Protein AF-A0A813GIP3-F1 (afdb_monomer_lite)

Radius of gyration: 17.57 Å; chains: 1; bounding box: 38×38×51 Å

pLDDT: mean 91.17, std 9.74, range [56.0, 98.56]

Structure (mmCIF, N/CA/C/O backbone):
data_AF-A0A813GIP3-F1
#
_entry.id   AF-A0A813GIP3-F1
#
loop_
_atom_site.group_PDB
_atom_site.id
_atom_site.type_symbol
_atom_site.label_atom_id
_atom_site.label_alt_id
_atom_site.label_comp_id
_atom_site.label_asym_id
_atom_site.label_entity_id
_atom_site.label_seq_id
_atom_site.pdbx_PDB_ins_code
_atom_site.Cartn_x
_atom_site.Cartn_y
_atom_site.Cartn_z
_atom_site.occupancy
_atom_site.B_iso_or_equiv
_atom_site.auth_seq_id
_atom_site.auth_comp_id
_atom_site.auth_asym_id
_atom_site.auth_atom_id
_atom_site.pdbx_PDB_model_num
ATOM 1 N N . ALA A 1 1 ? -2.649 -25.209 -0.083 1.00 63.06 1 ALA A N 1
ATOM 2 C CA . ALA A 1 1 ? -1.867 -24.371 0.854 1.00 63.06 1 ALA A CA 1
ATOM 3 C C . ALA A 1 1 ? -2.206 -22.877 0.726 1.00 63.06 1 ALA A C 1
ATOM 5 O O . ALA A 1 1 ? -2.609 -22.302 1.727 1.00 63.06 1 ALA A O 1
ATOM 6 N N . GLY A 1 2 ? -2.174 -22.270 -0.474 1.00 66.69 2 GLY A N 1
ATOM 7 C CA . GLY A 1 2 ? -2.378 -20.816 -0.664 1.00 66.69 2 GLY A CA 1
ATOM 8 C C . GLY A 1 2 ? -3.716 -20.226 -0.183 1.00 66.69 2 GLY A C 1
ATOM 9 O O . GLY A 1 2 ? -3.722 -19.203 0.495 1.00 66.69 2 GLY A O 1
ATOM 10 N N . ASN A 1 3 ? -4.848 -20.895 -0.433 1.00 81.56 3 ASN A N 1
ATOM 11 C CA . ASN A 1 3 ? -6.162 -20.379 -0.007 1.00 81.56 3 ASN A CA 1
ATOM 12 C C . ASN A 1 3 ? -6.322 -20.339 1.522 1.00 81.56 3 ASN A C 1
ATOM 14 O O . ASN A 1 3 ? -7.006 -19.467 2.048 1.00 81.56 3 ASN A O 1
ATOM 18 N N . ARG A 1 4 ? -5.657 -21.250 2.248 1.00 89.38 4 ARG A N 1
ATOM 19 C CA . ARG A 1 4 ? -5.690 -21.265 3.718 1.00 89.38 4 ARG A CA 1
ATOM 20 C C . ARG A 1 4 ? -4.926 -20.077 4.297 1.00 89.38 4 ARG A C 1
ATOM 22 O O . ARG A 1 4 ? -5.459 -19.403 5.173 1.00 89.38 4 ARG A O 1
ATOM 29 N N . THR A 1 5 ? -3.740 -19.780 3.765 1.00 92.88 5 THR A N 1
ATOM 30 C CA . THR A 1 5 ? -2.948 -18.607 4.166 1.00 92.88 5 THR A CA 1
ATOM 31 C C . THR A 1 5 ? -3.697 -17.307 3.884 1.00 92.88 5 THR A C 1
ATOM 33 O O . THR A 1 5 ? -3.769 -16.449 4.755 1.00 92.88 5 THR A O 1
ATOM 36 N N . ALA A 1 6 ? -4.327 -17.188 2.711 1.00 93.06 6 ALA A N 1
ATOM 37 C CA . ALA A 1 6 ? -5.139 -16.025 2.355 1.00 93.06 6 ALA A CA 1
ATOM 38 C C . ALA A 1 6 ? -6.321 -15.820 3.325 1.00 93.06 6 ALA A C 1
ATOM 40 O O . ALA A 1 6 ? -6.534 -14.714 3.821 1.00 93.06 6 ALA A O 1
ATOM 41 N N . CYS A 1 7 ? -7.062 -16.887 3.651 1.00 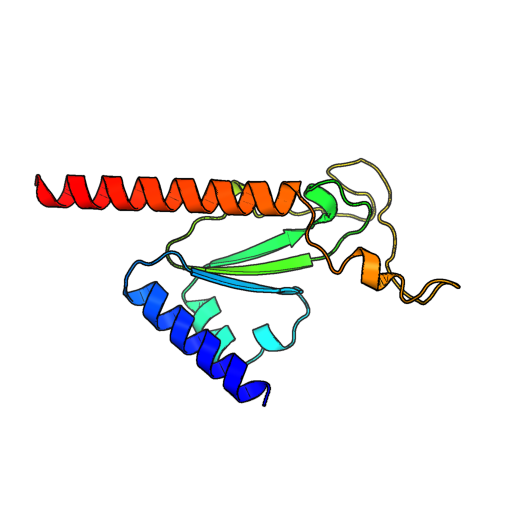94.81 7 CYS A N 1
ATOM 42 C CA . CYS A 1 7 ? -8.155 -16.820 4.624 1.00 94.81 7 CYS A CA 1
ATOM 43 C C . CYS A 1 7 ? -7.666 -16.461 6.032 1.00 94.81 7 CYS A C 1
ATOM 45 O O . CYS A 1 7 ? -8.310 -15.674 6.722 1.00 94.81 7 CYS A O 1
ATOM 47 N N . TRP A 1 8 ? -6.537 -17.026 6.466 1.00 96.56 8 TRP A N 1
ATOM 48 C CA . TRP A 1 8 ? -5.943 -16.689 7.756 1.00 96.56 8 TRP A CA 1
ATOM 49 C C . TRP A 1 8 ? -5.519 -15.218 7.808 1.00 96.56 8 TRP A C 1
ATOM 51 O O . TRP A 1 8 ? -5.894 -14.523 8.747 1.00 96.56 8 TRP A O 1
ATOM 61 N N . ALA A 1 9 ? -4.836 -14.720 6.773 1.00 97.44 9 ALA A N 1
ATOM 62 C CA . ALA A 1 9 ? -4.392 -13.330 6.692 1.00 97.44 9 ALA A CA 1
ATOM 63 C C . ALA A 1 9 ? -5.573 -12.351 6.760 1.00 97.44 9 ALA A C 1
ATOM 65 O O . ALA A 1 9 ? -5.523 -11.374 7.502 1.00 97.44 9 ALA A O 1
ATOM 66 N N . ALA A 1 10 ? -6.675 -12.651 6.066 1.00 97.94 10 ALA A N 1
ATOM 67 C CA . ALA A 1 10 ? -7.885 -11.839 6.139 1.00 97.94 10 ALA A CA 1
ATOM 68 C C . ALA A 1 10 ? -8.523 -11.841 7.543 1.00 97.94 10 ALA A C 1
ATOM 70 O O . ALA A 1 10 ? -8.983 -10.803 8.019 1.00 97.94 10 ALA A O 1
ATOM 71 N N . ARG A 1 11 ? -8.531 -12.991 8.233 1.00 98.00 11 ARG A N 1
ATOM 72 C CA . ARG A 1 11 ? -9.029 -13.094 9.617 1.00 98.00 11 ARG A CA 1
ATOM 73 C C . ARG A 1 11 ? -8.138 -12.341 10.601 1.00 98.00 11 ARG A C 1
ATOM 75 O O . ARG A 1 11 ? -8.663 -11.648 11.465 1.00 98.00 11 ARG A O 1
ATOM 82 N N . PHE A 1 12 ? -6.820 -12.463 10.458 1.00 98.38 12 PHE A N 1
ATOM 83 C CA . PHE A 1 12 ? -5.849 -11.730 11.266 1.00 98.38 12 PHE A CA 1
ATOM 84 C C . PHE A 1 12 ? -6.023 -10.220 11.086 1.00 98.38 12 PHE A C 1
ATOM 86 O O . PHE A 1 12 ? -6.177 -9.499 12.068 1.00 98.38 12 PHE A O 1
ATOM 93 N N . PHE A 1 13 ? -6.106 -9.761 9.834 1.00 98.56 13 PHE A N 1
ATOM 94 C CA . PHE A 1 13 ? -6.371 -8.365 9.504 1.00 98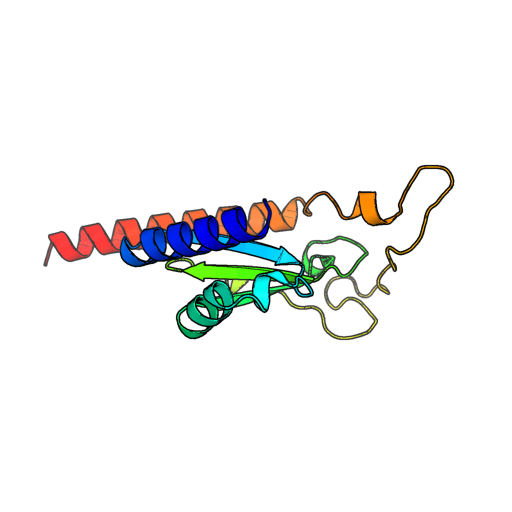.56 13 PHE A CA 1
ATOM 95 C C . PHE A 1 13 ? -7.664 -7.864 10.160 1.00 98.56 13 PHE A C 1
ATOM 97 O O . PHE A 1 13 ? -7.650 -6.836 10.828 1.00 98.56 13 PHE A O 1
ATOM 104 N N . ALA A 1 14 ? -8.771 -8.604 10.035 1.00 98.50 14 ALA A N 1
ATOM 105 C CA . ALA A 1 14 ? -10.048 -8.216 10.637 1.00 98.50 14 ALA A CA 1
ATOM 106 C C . ALA A 1 14 ? -9.980 -8.124 12.173 1.00 98.50 14 ALA A C 1
ATOM 108 O O . ALA A 1 14 ? -10.578 -7.227 12.765 1.00 98.50 14 ALA A O 1
ATOM 109 N N . ALA A 1 15 ? -9.256 -9.043 12.820 1.00 98.50 15 ALA A N 1
ATOM 110 C CA . ALA A 1 15 ? -9.073 -9.031 14.267 1.00 98.50 15 ALA A CA 1
ATOM 111 C C . ALA A 1 15 ? -8.246 -7.817 14.719 1.00 98.50 15 ALA A C 1
ATOM 113 O O . ALA A 1 15 ? -8.668 -7.099 15.623 1.00 98.50 15 ALA A O 1
ATOM 114 N N . ALA A 1 16 ? -7.118 -7.548 14.055 1.00 98.31 16 ALA A N 1
ATOM 115 C CA . ALA A 1 16 ? -6.287 -6.376 14.324 1.00 98.31 16 ALA A CA 1
ATOM 116 C C . ALA A 1 16 ? -7.062 -5.068 14.095 1.00 98.31 16 ALA A C 1
ATOM 118 O O . ALA A 1 16 ? -7.071 -4.195 14.963 1.00 98.31 16 ALA A O 1
ATOM 119 N N . ALA A 1 17 ? -7.808 -4.984 12.988 1.00 98.12 17 ALA A N 1
ATOM 120 C CA . ALA A 1 17 ? -8.665 -3.848 12.675 1.00 98.12 17 ALA A CA 1
ATOM 121 C C . ALA A 1 17 ? -9.685 -3.574 13.794 1.00 98.12 17 ALA A C 1
ATOM 123 O O . ALA A 1 17 ? -9.814 -2.437 14.244 1.00 98.12 17 ALA A O 1
ATOM 124 N N . LYS A 1 18 ? -10.362 -4.619 14.295 1.00 97.75 18 LYS A N 1
ATOM 125 C CA . LYS A 1 18 ? -11.336 -4.512 15.396 1.00 97.75 18 LYS A CA 1
ATOM 126 C C . LYS A 1 18 ? -10.703 -4.046 16.712 1.00 97.75 18 LYS A C 1
ATOM 128 O O . LYS A 1 18 ? -11.366 -3.377 17.495 1.00 97.75 18 LYS A O 1
ATOM 133 N N . LEU A 1 19 ? -9.446 -4.403 16.962 1.00 96.31 19 LEU A N 1
ATOM 134 C CA . LEU A 1 19 ? -8.705 -4.022 18.169 1.00 96.31 19 LEU A CA 1
ATOM 135 C C . LEU A 1 19 ? -8.086 -2.615 18.087 1.00 96.31 19 LEU A C 1
ATOM 137 O O . LEU A 1 19 ? -7.359 -2.217 18.997 1.00 96.31 19 LEU A O 1
ATOM 141 N N . GLY A 1 20 ? -8.341 -1.868 17.008 1.00 95.50 20 GLY A N 1
ATOM 142 C CA . GLY A 1 20 ? -7.734 -0.554 16.802 1.00 95.50 20 GLY A CA 1
ATOM 143 C C . GLY A 1 20 ? -6.229 -0.626 16.532 1.00 95.50 20 GLY A C 1
ATOM 144 O O . GLY A 1 20 ? -5.537 0.358 16.747 1.00 95.50 20 GLY A O 1
ATOM 145 N N . VAL A 1 21 ? -5.704 -1.789 16.124 1.00 96.44 21 VAL A N 1
ATOM 146 C CA . VAL A 1 21 ? -4.278 -1.973 15.823 1.00 96.44 21 VAL A CA 1
ATOM 147 C C . VAL A 1 21 ? -4.027 -1.591 14.359 1.00 96.44 21 VAL A C 1
ATOM 149 O O . VAL A 1 21 ? -4.761 -2.088 13.493 1.00 96.44 21 VAL A O 1
ATOM 152 N N . PRO A 1 22 ? -3.015 -0.751 14.058 1.00 97.56 22 PRO A N 1
ATOM 153 C CA . PRO A 1 22 ? -2.567 -0.494 12.693 1.00 97.56 22 PRO A CA 1
ATOM 154 C C . PRO A 1 22 ? -2.178 -1.799 11.999 1.00 97.56 22 PRO A C 1
ATOM 156 O O . PRO A 1 22 ? -1.340 -2.556 12.492 1.00 97.56 22 PRO A O 1
ATOM 159 N N . VAL A 1 23 ? -2.788 -2.091 10.852 1.00 98.00 23 VAL A N 1
ATOM 160 C CA . VAL A 1 23 ? -2.523 -3.332 10.113 1.00 98.00 23 VAL A CA 1
ATOM 161 C C . VAL A 1 23 ? -2.576 -3.101 8.610 1.00 98.00 23 VAL A C 1
ATOM 163 O O . VAL A 1 23 ? -3.364 -2.293 8.119 1.00 98.00 23 VAL A O 1
ATOM 166 N N . CYS A 1 24 ? -1.737 -3.834 7.875 1.00 97.94 24 CYS A N 1
ATOM 167 C CA . CYS A 1 24 ? -1.635 -3.764 6.423 1.00 97.94 24 CYS A CA 1
ATOM 168 C C . CYS A 1 24 ? -1.539 -5.168 5.803 1.00 97.94 24 CYS A C 1
ATOM 170 O O . CYS A 1 24 ? -0.838 -6.034 6.328 1.00 97.94 24 CYS A O 1
ATOM 172 N N . ILE A 1 25 ? -2.214 -5.382 4.670 1.00 97.81 25 ILE A N 1
ATOM 173 C CA . ILE A 1 25 ? -1.899 -6.464 3.728 1.00 97.81 25 ILE A CA 1
ATOM 174 C C . ILE A 1 25 ? -1.316 -5.844 2.461 1.00 97.81 25 ILE A C 1
ATOM 176 O O . ILE A 1 25 ? -1.971 -5.029 1.811 1.00 97.81 25 ILE A O 1
ATOM 180 N N . GLU A 1 26 ? -0.117 -6.284 2.086 1.00 95.94 26 GLU A N 1
ATOM 181 C CA . GLU A 1 26 ? 0.566 -5.898 0.851 1.00 95.94 26 GLU A CA 1
ATOM 182 C C . GLU A 1 26 ? 0.494 -7.026 -0.185 1.00 95.94 26 GLU A C 1
ATOM 184 O O . GLU A 1 26 ? 0.569 -8.211 0.150 1.00 95.94 26 GLU A O 1
ATOM 189 N N . ASN A 1 27 ? 0.298 -6.654 -1.450 1.00 95.50 27 ASN A N 1
ATOM 190 C CA . ASN A 1 27 ? 0.507 -7.535 -2.603 1.00 95.50 27 ASN A CA 1
ATOM 191 C C . ASN A 1 27 ? 0.582 -6.685 -3.889 1.00 95.50 27 ASN A C 1
ATOM 193 O O . ASN A 1 27 ? -0.016 -5.602 -3.931 1.00 95.50 27 ASN A O 1
ATOM 197 N N . PRO A 1 28 ? 1.172 -7.163 -5.005 1.00 94.75 28 PRO A N 1
ATOM 198 C CA . PRO A 1 28 ? 1.076 -6.472 -6.285 1.00 94.75 28 PRO A CA 1
ATOM 199 C C . PRO A 1 28 ? -0.376 -6.193 -6.682 1.00 94.75 28 PRO A C 1
ATOM 201 O O . PRO A 1 28 ? -1.272 -7.005 -6.435 1.00 94.75 28 PRO A O 1
ATOM 204 N N . ALA A 1 29 ? -0.616 -5.060 -7.342 1.00 95.69 29 ALA A N 1
ATOM 205 C CA . ALA A 1 29 ? -1.971 -4.593 -7.642 1.00 95.69 29 ALA A CA 1
ATOM 206 C C . ALA A 1 29 ? -2.777 -5.564 -8.524 1.00 95.69 29 ALA A C 1
ATOM 208 O O . ALA A 1 29 ? -3.987 -5.693 -8.367 1.00 95.69 29 ALA A O 1
ATOM 209 N N . GLY A 1 30 ? -2.102 -6.301 -9.412 1.00 93.88 30 GLY A N 1
ATOM 210 C CA . GLY A 1 30 ? -2.717 -7.323 -10.268 1.00 93.88 30 GLY A CA 1
ATOM 211 C C . GLY A 1 30 ? -2.926 -8.691 -9.604 1.00 93.88 30 GLY A C 1
ATOM 212 O O . GLY A 1 30 ? -3.323 -9.636 -10.283 1.00 93.88 30 GLY A O 1
ATOM 213 N N . SER A 1 31 ? -2.625 -8.845 -8.311 1.00 94.88 31 SER A N 1
ATOM 214 C CA . SER A 1 31 ? -2.723 -10.136 -7.623 1.00 94.88 31 SER A CA 1
ATOM 215 C C . SER A 1 31 ? -4.161 -10.664 -7.580 1.00 94.88 31 SER A C 1
ATOM 217 O O . SER A 1 31 ? -5.103 -9.942 -7.249 1.00 94.88 31 SER A O 1
ATOM 219 N N . ARG A 1 32 ? -4.330 -11.974 -7.815 1.00 94.44 32 ARG A N 1
ATOM 220 C CA . ARG A 1 32 ? -5.619 -12.669 -7.632 1.00 94.44 32 ARG A CA 1
ATOM 221 C C . ARG A 1 32 ? -6.103 -12.643 -6.180 1.00 94.44 32 ARG A C 1
ATOM 223 O O . ARG A 1 32 ? -7.296 -12.826 -5.956 1.00 94.44 32 ARG A O 1
ATOM 230 N N . LEU A 1 33 ? -5.220 -12.365 -5.212 1.00 95.75 33 LEU A N 1
ATOM 231 C CA . LEU A 1 33 ? -5.583 -12.205 -3.799 1.00 95.75 33 LEU A CA 1
ATOM 232 C C . LEU A 1 33 ? -6.742 -11.215 -3.624 1.00 95.75 33 LEU A C 1
ATOM 234 O O . LEU A 1 33 ? -7.684 -11.501 -2.892 1.00 95.75 33 LEU A O 1
ATOM 238 N N . TRP A 1 34 ? -6.707 -10.093 -4.348 1.00 96.88 34 TRP A N 1
ATOM 239 C CA . TRP A 1 34 ? -7.706 -9.024 -4.251 1.00 96.88 34 TRP A CA 1
ATOM 240 C C . TRP A 1 34 ? -9.088 -9.428 -4.772 1.00 96.88 34 TRP A C 1
ATOM 242 O O . TRP A 1 34 ? -10.090 -8.795 -4.454 1.00 96.88 34 TRP A O 1
ATOM 252 N N . GLN A 1 35 ? -9.154 -10.498 -5.565 1.00 95.25 35 GLN A N 1
ATOM 253 C CA . GLN A 1 35 ? -10.399 -11.026 -6.114 1.00 95.25 35 GLN A CA 1
ATOM 254 C C . GLN A 1 35 ? -11.026 -12.086 -5.202 1.00 95.25 35 GLN A C 1
ATOM 256 O O . GLN A 1 35 ? -12.206 -12.406 -5.366 1.00 95.25 35 GLN A O 1
ATOM 261 N N . CYS A 1 36 ? -10.265 -12.622 -4.243 1.00 94.44 36 CYS A N 1
ATOM 262 C CA . CYS A 1 36 ? -10.755 -13.622 -3.307 1.00 94.44 36 CYS A CA 1
ATOM 263 C C . CYS A 1 36 ? -11.880 -13.036 -2.431 1.00 94.44 36 CYS A C 1
ATOM 265 O O . CYS A 1 36 ? -11.728 -11.923 -1.916 1.00 94.44 36 CYS A O 1
ATOM 267 N N . PRO A 1 37 ? -12.974 -13.787 -2.183 1.00 95.38 37 PRO A N 1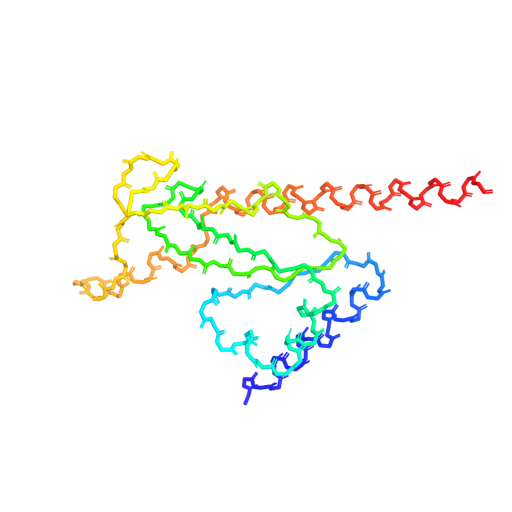
ATOM 268 C CA . PRO A 1 37 ? -14.107 -13.316 -1.384 1.00 95.38 37 PRO A CA 1
ATOM 269 C C . PRO A 1 37 ? -13.751 -12.632 -0.050 1.00 95.38 37 PRO A C 1
ATOM 271 O O . PRO A 1 37 ? -14.262 -11.537 0.182 1.00 95.38 37 PRO A O 1
ATOM 274 N N . PRO A 1 38 ? -12.852 -13.169 0.808 1.00 95.94 38 PRO A N 1
ATOM 275 C CA . PRO A 1 38 ? -12.528 -12.501 2.070 1.00 95.94 38 PRO A CA 1
ATOM 276 C C . PRO A 1 38 ? -11.882 -11.122 1.872 1.00 95.94 38 PRO A C 1
ATOM 278 O O . PRO A 1 38 ? -12.172 -10.206 2.634 1.00 95.94 38 PRO A O 1
ATOM 281 N N . PHE A 1 39 ? -11.062 -10.938 0.834 1.00 97.50 39 PHE A N 1
ATOM 282 C CA . PHE A 1 39 ? -10.417 -9.652 0.559 1.00 97.50 39 PHE A CA 1
ATOM 283 C C . PHE A 1 39 ? -11.388 -8.640 -0.036 1.00 97.50 39 PHE A C 1
ATOM 285 O O . PHE A 1 39 ? -11.321 -7.475 0.338 1.00 97.50 39 PHE A O 1
ATOM 292 N N . LYS A 1 40 ? -12.348 -9.071 -0.866 1.00 97.50 40 LYS A N 1
ATOM 293 C CA . LYS A 1 40 ? -13.437 -8.191 -1.322 1.00 97.50 40 LYS A CA 1
ATOM 294 C C . LYS A 1 40 ? -14.230 -7.619 -0.142 1.00 97.50 40 LYS A C 1
ATOM 296 O O . LYS A 1 40 ? -14.480 -6.419 -0.108 1.00 97.50 40 LYS A O 1
ATOM 301 N N . THR A 1 41 ? -14.549 -8.454 0.850 1.00 97.56 41 THR A N 1
ATOM 302 C CA . THR A 1 41 ? -15.239 -8.022 2.079 1.00 97.56 41 THR A CA 1
ATOM 303 C C . THR A 1 41 ? -14.408 -7.056 2.923 1.00 97.56 41 THR A C 1
ATOM 305 O O . THR A 1 41 ? -14.963 -6.161 3.554 1.00 97.56 41 THR A O 1
ATOM 308 N N . LEU A 1 42 ? -13.085 -7.226 2.978 1.00 98.25 42 LEU A N 1
ATOM 309 C CA . LEU A 1 42 ? -12.220 -6.285 3.692 1.00 98.25 42 LEU A CA 1
ATOM 310 C C . LEU A 1 42 ? -12.080 -4.960 2.935 1.00 98.25 42 LEU A C 1
ATOM 312 O O . LEU A 1 42 ? -12.194 -3.904 3.546 1.00 98.25 42 LEU A O 1
ATOM 316 N N . ILE A 1 43 ? -11.899 -5.004 1.613 1.00 98.25 43 ILE A N 1
ATOM 317 C CA . ILE A 1 43 ? -11.801 -3.813 0.757 1.00 98.25 43 ILE A CA 1
ATOM 318 C C . ILE A 1 43 ? -13.074 -2.961 0.848 1.00 98.25 43 ILE A C 1
ATOM 320 O O . ILE A 1 43 ? -12.986 -1.741 0.833 1.00 98.25 43 ILE A O 1
ATOM 324 N N . SER A 1 44 ? -14.256 -3.567 1.006 1.00 97.94 44 SER A N 1
ATOM 325 C CA . SER A 1 44 ? -15.496 -2.798 1.176 1.00 97.94 44 SER A CA 1
ATOM 326 C C . SER A 1 44 ? -15.610 -2.083 2.530 1.00 97.94 44 SER A C 1
ATOM 328 O O . SER A 1 44 ? -16.527 -1.290 2.714 1.00 97.94 44 SER A O 1
ATOM 330 N N . LYS A 1 45 ? -14.740 -2.392 3.500 1.00 98.00 45 LYS A N 1
ATOM 331 C CA . LYS A 1 45 ? -14.781 -1.857 4.874 1.00 98.00 45 LYS A CA 1
ATOM 332 C C . LYS A 1 45 ? -13.568 -0.998 5.232 1.00 98.00 45 LYS A C 1
ATOM 334 O O . LYS A 1 45 ? -13.609 -0.270 6.218 1.00 98.00 45 LYS A O 1
ATOM 339 N N . HIS A 1 46 ? -12.489 -1.109 4.468 1.00 98.38 46 HIS A N 1
ATOM 340 C CA . HIS A 1 46 ? -11.174 -0.574 4.804 1.00 98.38 46 HIS A CA 1
ATOM 341 C C . HIS A 1 46 ? -10.531 0.105 3.591 1.00 98.38 46 HIS A C 1
ATOM 343 O O . HIS A 1 46 ? -11.033 0.010 2.472 1.00 98.38 46 HIS A O 1
ATOM 349 N N . LYS A 1 47 ? -9.431 0.833 3.801 1.00 97.88 47 LYS A N 1
ATOM 350 C CA . LYS A 1 47 ? -8.804 1.621 2.734 1.00 97.88 47 LYS A CA 1
ATOM 351 C C . LYS A 1 47 ? -7.843 0.754 1.928 1.00 97.88 47 LYS A C 1
ATOM 353 O O . LYS A 1 47 ? -6.988 0.081 2.492 1.00 97.88 47 LYS A O 1
ATOM 358 N N . LEU A 1 48 ? -7.988 0.779 0.605 1.00 98.12 48 LEU A N 1
ATOM 359 C CA . LEU A 1 48 ? -7.059 0.151 -0.329 1.00 98.12 48 LEU A CA 1
ATOM 360 C C . LEU A 1 48 ? -6.275 1.241 -1.060 1.00 98.12 48 LEU A C 1
ATOM 362 O O . LEU A 1 48 ? -6.843 2.005 -1.840 1.00 98.12 48 LEU A O 1
ATOM 366 N N . TRP A 1 49 ? -4.971 1.281 -0.830 1.00 98.06 49 TRP A N 1
ATOM 367 C CA . TRP A 1 49 ? -4.050 2.227 -1.445 1.00 98.06 49 TRP A CA 1
ATOM 368 C C . TRP A 1 49 ? -3.328 1.567 -2.609 1.00 98.06 49 TRP A C 1
ATOM 370 O O . TRP A 1 49 ? -2.930 0.408 -2.515 1.00 98.06 49 TRP A O 1
ATOM 380 N N . ILE A 1 50 ? -3.124 2.307 -3.696 1.00 97.75 50 ILE A N 1
ATOM 381 C CA . ILE A 1 50 ? -2.290 1.865 -4.816 1.00 97.75 50 ILE A CA 1
ATOM 382 C C . ILE A 1 50 ? -1.051 2.743 -4.842 1.00 97.75 50 ILE A C 1
ATOM 384 O O . ILE A 1 50 ? -1.162 3.952 -5.021 1.00 97.75 50 ILE A O 1
ATOM 388 N N . VAL A 1 51 ? 0.114 2.116 -4.734 1.00 97.25 51 VAL A N 1
ATOM 389 C CA . VAL A 1 51 ? 1.417 2.778 -4.727 1.00 97.25 51 VAL A CA 1
ATOM 390 C C . VAL A 1 51 ? 2.196 2.380 -5.972 1.00 97.25 51 VAL A C 1
ATOM 392 O O . VAL A 1 51 ? 2.291 1.196 -6.305 1.00 97.25 51 VAL A O 1
ATOM 395 N N . HIS A 1 52 ? 2.773 3.355 -6.672 1.00 96.94 52 HIS A N 1
ATOM 396 C CA . HIS A 1 52 ? 3.719 3.099 -7.755 1.00 96.94 52 HIS A CA 1
ATOM 397 C C . HIS A 1 52 ? 5.146 3.289 -7.246 1.00 96.94 52 HIS A C 1
ATOM 399 O O . HIS A 1 52 ? 5.565 4.409 -6.970 1.00 96.94 52 HIS A O 1
ATOM 405 N N . GLN A 1 53 ? 5.919 2.203 -7.186 1.00 95.50 53 GLN A N 1
ATOM 406 C CA . GLN A 1 53 ? 7.269 2.228 -6.613 1.00 95.50 53 GLN A CA 1
ATOM 407 C C . GLN A 1 53 ? 8.234 3.179 -7.346 1.00 95.50 53 GLN A C 1
ATOM 409 O O . GLN A 1 53 ? 9.164 3.677 -6.725 1.00 95.50 53 GLN A O 1
ATOM 414 N N . CYS A 1 54 ? 7.989 3.520 -8.620 1.00 95.62 54 CYS A N 1
ATOM 415 C CA . CYS A 1 54 ? 8.785 4.523 -9.344 1.00 95.62 54 CYS A CA 1
ATOM 416 C C . CYS A 1 54 ? 8.767 5.920 -8.700 1.00 95.62 54 CYS A C 1
ATOM 418 O O . CYS A 1 54 ? 9.684 6.704 -8.919 1.00 95.62 54 CYS A O 1
ATOM 420 N N . GLN A 1 55 ? 7.759 6.229 -7.877 1.00 97.38 55 GLN A N 1
ATOM 421 C CA . GLN A 1 55 ? 7.702 7.469 -7.091 1.00 97.38 55 GLN A CA 1
ATOM 422 C C . GLN A 1 55 ? 8.727 7.500 -5.944 1.00 97.38 55 GLN A C 1
ATOM 424 O O . GLN A 1 55 ? 8.863 8.510 -5.270 1.00 97.38 55 GLN A O 1
ATOM 429 N N . PHE A 1 56 ? 9.461 6.401 -5.747 1.00 96.56 56 PHE A N 1
ATOM 430 C CA . PHE A 1 56 ? 10.498 6.225 -4.732 1.00 96.56 56 PHE A CA 1
ATOM 431 C C . PHE A 1 56 ? 11.877 5.970 -5.364 1.00 96.56 56 PHE A C 1
ATOM 433 O O . PHE A 1 56 ? 12.728 5.310 -4.770 1.00 96.56 56 PHE A O 1
ATOM 440 N N . GLY A 1 57 ? 12.085 6.464 -6.589 1.00 93.62 57 GLY A N 1
ATOM 441 C CA . GLY A 1 57 ? 13.400 6.541 -7.232 1.00 93.62 57 GLY A CA 1
ATOM 442 C C . GLY A 1 57 ? 13.832 5.324 -8.055 1.00 93.62 57 GLY A C 1
ATOM 443 O O . GLY A 1 57 ? 14.934 5.332 -8.596 1.00 93.62 57 GLY A O 1
ATOM 444 N N . VAL A 1 58 ? 12.997 4.289 -8.201 1.00 93.56 58 VAL A N 1
ATOM 445 C CA . VAL A 1 58 ? 13.319 3.154 -9.090 1.00 93.56 58 VAL A CA 1
ATOM 446 C C . VAL A 1 58 ? 12.890 3.412 -10.541 1.00 93.56 58 VAL A C 1
ATOM 448 O O . VAL A 1 58 ? 11.851 4.036 -10.774 1.00 93.56 58 VAL A O 1
ATOM 451 N N . PRO A 1 59 ? 13.635 2.905 -11.545 1.00 92.81 59 PRO A N 1
ATOM 452 C CA . PRO A 1 59 ? 13.375 3.207 -12.954 1.00 92.81 59 PRO A CA 1
ATOM 453 C C . PRO A 1 59 ? 12.192 2.428 -13.553 1.00 92.81 59 PRO A C 1
ATOM 455 O O . PRO A 1 59 ? 11.816 2.661 -14.698 1.00 92.81 59 PRO A O 1
ATOM 458 N N . TRP A 1 60 ? 11.580 1.508 -12.808 1.00 91.94 60 TRP A N 1
ATOM 459 C CA . TRP A 1 60 ? 10.429 0.715 -13.245 1.00 91.94 60 TRP A CA 1
ATOM 460 C C . TRP A 1 60 ? 9.159 1.088 -12.484 1.00 91.94 60 TRP A C 1
ATOM 462 O O . TRP A 1 60 ? 9.180 1.432 -11.303 1.00 91.94 60 TRP A O 1
ATOM 472 N N . ARG A 1 61 ? 8.006 0.926 -13.137 1.00 93.00 61 ARG A N 1
ATOM 473 C CA . ARG A 1 61 ? 6.695 1.138 -12.513 1.00 93.00 61 ARG A CA 1
ATOM 474 C C . ARG A 1 61 ? 6.094 -0.180 -12.038 1.00 93.00 61 ARG A C 1
ATOM 476 O O . ARG A 1 61 ? 5.368 -0.842 -12.773 1.00 93.00 61 ARG A O 1
ATOM 483 N N . LYS A 1 62 ? 6.350 -0.533 -10.778 1.00 91.94 62 LYS A N 1
ATOM 484 C CA . LYS A 1 62 ? 5.640 -1.622 -10.091 1.00 91.94 62 LYS A CA 1
ATOM 485 C C . LYS A 1 62 ? 4.492 -1.047 -9.268 1.00 91.94 62 LYS A C 1
ATOM 487 O O . LYS A 1 62 ? 4.716 -0.160 -8.446 1.00 91.94 62 LYS A O 1
ATOM 492 N N . ALA A 1 63 ? 3.281 -1.541 -9.508 1.00 94.81 63 ALA A N 1
ATOM 493 C CA . ALA A 1 63 ? 2.103 -1.191 -8.725 1.00 94.81 63 ALA A CA 1
ATOM 494 C C . ALA A 1 63 ? 1.900 -2.192 -7.582 1.00 94.81 63 ALA A C 1
ATOM 496 O O . ALA A 1 63 ? 1.742 -3.392 -7.824 1.00 94.81 63 ALA A O 1
ATOM 497 N N . THR A 1 64 ? 1.863 -1.681 -6.357 1.00 95.12 64 THR A N 1
ATOM 498 C CA . THR A 1 64 ? 1.593 -2.430 -5.128 1.00 95.12 64 THR A CA 1
ATOM 499 C C . THR A 1 64 ? 0.297 -1.914 -4.515 1.00 95.12 64 THR A C 1
ATOM 501 O O . THR A 1 64 ? 0.081 -0.706 -4.445 1.00 95.12 64 THR A O 1
ATOM 504 N N . CYS A 1 65 ? -0.566 -2.828 -4.085 1.00 97.81 65 CYS A N 1
ATOM 505 C CA . CYS A 1 65 ? -1.736 -2.510 -3.284 1.00 97.81 65 CYS A CA 1
ATOM 506 C C . CYS A 1 65 ? -1.410 -2.693 -1.799 1.00 97.81 65 CYS A C 1
ATOM 508 O O . CYS A 1 65 ? -0.816 -3.703 -1.420 1.00 97.81 65 CYS A O 1
ATOM 510 N N . LEU A 1 66 ? -1.843 -1.742 -0.974 1.00 97.94 66 LEU A N 1
ATOM 511 C CA . LEU A 1 66 ? -1.768 -1.789 0.484 1.00 97.94 66 LEU A CA 1
ATOM 512 C C . LEU A 1 66 ? -3.192 -1.668 1.024 1.00 97.94 66 LEU A C 1
ATOM 514 O O . LEU A 1 66 ? -3.818 -0.623 0.891 1.00 97.94 66 LEU A O 1
ATOM 518 N N . LEU A 1 67 ? -3.738 -2.742 1.582 1.00 98.56 67 LEU A N 1
ATOM 519 C CA . LEU A 1 67 ? -5.028 -2.710 2.271 1.00 98.56 67 LEU A CA 1
ATOM 520 C C . LEU A 1 67 ? -4.766 -2.408 3.744 1.00 98.56 67 LEU A C 1
ATOM 522 O O . LEU A 1 67 ? -4.110 -3.224 4.386 1.00 98.56 67 LEU A O 1
ATOM 526 N N . THR A 1 68 ? -5.270 -1.294 4.279 1.00 98.44 68 THR A N 1
ATOM 527 C CA . THR A 1 68 ? -4.999 -0.875 5.663 1.00 98.44 68 THR A CA 1
ATOM 528 C C . THR A 1 68 ? -6.245 -0.642 6.504 1.00 98.44 68 THR A C 1
ATOM 530 O O . THR A 1 68 ? -7.302 -0.244 6.009 1.00 98.44 68 THR A O 1
ATOM 533 N N . ALA A 1 69 ? -6.103 -0.880 7.808 1.00 98.25 69 ALA A N 1
ATOM 534 C CA . ALA A 1 69 ? -7.046 -0.474 8.843 1.00 98.25 69 ALA A CA 1
ATOM 535 C C . ALA A 1 69 ? -6.282 0.191 9.991 1.00 98.25 69 ALA A C 1
ATOM 537 O O . ALA A 1 69 ? -5.184 -0.257 10.327 1.00 98.25 69 ALA A O 1
ATOM 538 N N . ASN A 1 70 ? -6.874 1.238 10.580 1.00 97.00 70 ASN A N 1
ATOM 539 C CA . ASN A 1 70 ? -6.270 2.044 11.652 1.00 97.00 70 ASN A CA 1
ATOM 540 C C . ASN A 1 70 ? -4.857 2.531 11.294 1.00 97.00 70 ASN A C 1
ATOM 542 O O . ASN A 1 70 ? -3.957 2.483 12.125 1.00 97.00 70 ASN A O 1
ATOM 546 N N . TRP A 1 71 ? -4.646 2.850 10.016 1.00 96.88 71 TRP A N 1
ATOM 547 C CA . TRP A 1 71 ? -3.362 3.281 9.489 1.00 96.88 71 TRP A CA 1
ATOM 548 C C . TRP A 1 71 ? -3.574 4.075 8.205 1.00 96.88 71 TRP A C 1
ATOM 550 O O . TRP A 1 71 ? -3.946 3.502 7.169 1.00 96.88 71 TRP A O 1
ATOM 560 N N . ASP A 1 72 ? -3.361 5.386 8.289 1.00 95.31 72 ASP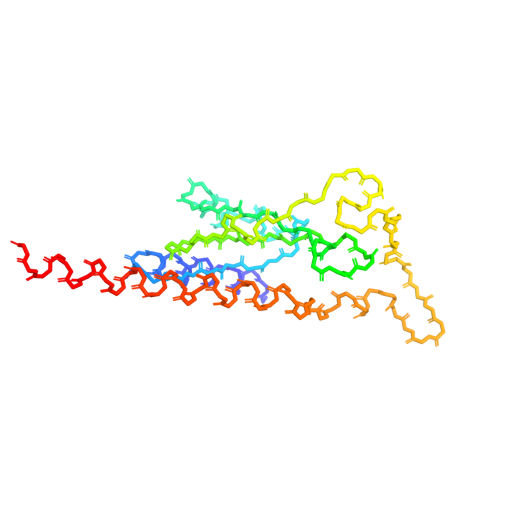 A N 1
ATOM 561 C CA . ASP A 1 72 ? -3.376 6.274 7.130 1.00 95.31 72 ASP A CA 1
ATOM 562 C C . ASP A 1 72 ? -2.057 6.196 6.342 1.00 95.31 72 ASP A C 1
ATOM 564 O O . ASP A 1 72 ? -0.960 6.231 6.898 1.00 95.31 72 ASP A O 1
ATOM 568 N N . LEU A 1 73 ? -2.177 6.066 5.021 1.00 96.75 73 LEU A N 1
ATOM 569 C CA . LEU A 1 73 ? -1.060 6.020 4.079 1.00 96.75 73 LEU A CA 1
ATOM 570 C C . LEU A 1 73 ? -1.192 7.077 2.979 1.00 96.75 73 LEU A C 1
ATOM 572 O O . LEU A 1 73 ? -0.553 6.938 1.937 1.00 96.75 73 LEU A O 1
ATOM 576 N N . THR A 1 74 ? -1.995 8.121 3.188 1.00 95.50 74 THR A N 1
ATOM 577 C CA . THR A 1 74 ? -2.222 9.193 2.206 1.00 95.50 74 THR A CA 1
ATOM 578 C C . THR A 1 74 ? -0.909 9.735 1.627 1.00 95.50 74 THR A C 1
ATOM 580 O O . THR A 1 74 ? -0.751 9.755 0.406 1.00 95.50 74 THR A O 1
ATOM 583 N N . ASP A 1 75 ? 0.080 10.035 2.474 1.00 93.69 75 ASP A N 1
ATOM 584 C CA . ASP A 1 75 ? 1.377 10.588 2.045 1.00 93.69 75 ASP A CA 1
ATOM 585 C C . ASP A 1 75 ? 2.320 9.556 1.400 1.00 93.69 75 ASP A C 1
ATOM 587 O O . ASP A 1 75 ? 3.301 9.903 0.743 1.00 93.69 75 ASP A O 1
ATOM 591 N N . VAL A 1 76 ? 2.025 8.264 1.562 1.00 96.12 76 VAL A N 1
ATOM 592 C CA . VAL A 1 76 ? 2.801 7.154 0.986 1.00 96.12 76 VAL A CA 1
ATOM 593 C C . VAL A 1 76 ? 2.170 6.652 -0.316 1.00 96.12 76 VAL A C 1
ATOM 595 O O . VAL A 1 76 ? 2.856 6.068 -1.158 1.00 96.12 76 VAL A O 1
ATOM 598 N N . ALA A 1 77 ? 0.871 6.880 -0.520 1.00 95.88 77 ALA A N 1
ATOM 599 C CA . ALA A 1 77 ? 0.081 6.363 -1.633 1.00 95.88 77 ALA A CA 1
ATOM 600 C C . ALA A 1 77 ? 0.324 7.097 -2.966 1.00 95.88 77 ALA A C 1
ATOM 602 O O . ALA A 1 77 ? -0.606 7.456 -3.692 1.00 95.88 77 ALA A O 1
ATOM 603 N N . LEU A 1 78 ? 1.596 7.299 -3.314 1.00 96.88 78 LEU A N 1
ATOM 604 C CA . LEU A 1 78 ? 2.029 8.044 -4.486 1.00 96.88 78 LEU A CA 1
ATOM 605 C C . LEU A 1 78 ? 1.787 7.254 -5.775 1.00 96.88 78 LEU A C 1
ATOM 607 O O . LEU A 1 78 ? 2.172 6.086 -5.918 1.00 96.88 78 LEU A O 1
ATOM 611 N N . ARG A 1 79 ? 1.182 7.923 -6.761 1.00 97.06 79 ARG A N 1
ATOM 612 C CA . ARG A 1 79 ? 0.826 7.330 -8.054 1.00 97.06 79 ARG A CA 1
ATOM 613 C C . ARG A 1 79 ? 1.452 8.107 -9.200 1.00 97.06 79 ARG A C 1
ATOM 615 O O . ARG A 1 79 ? 1.149 9.265 -9.433 1.00 97.06 79 ARG A O 1
ATOM 622 N N . CYS A 1 80 ? 2.231 7.397 -10.004 1.00 95.44 80 CYS A N 1
ATOM 623 C CA . CYS A 1 80 ? 2.603 7.839 -11.342 1.00 95.44 80 CYS A CA 1
ATOM 624 C C . CYS A 1 80 ? 1.472 7.637 -12.366 1.00 95.44 80 CYS A C 1
ATOM 626 O O . CYS A 1 80 ? 0.886 6.550 -12.430 1.00 95.44 80 CYS A O 1
ATOM 628 N N . SER A 1 81 ? 1.237 8.623 -13.230 1.00 90.19 81 SER A N 1
ATOM 629 C CA . SER A 1 81 ? 0.424 8.509 -14.448 1.00 90.19 81 SER A CA 1
ATOM 630 C C . SER A 1 81 ? 1.318 8.566 -15.699 1.00 90.19 81 SER A C 1
ATOM 632 O O . SER A 1 81 ? 2.453 9.021 -15.629 1.00 90.19 81 SER A O 1
ATOM 634 N N . GLY A 1 82 ? 0.839 8.053 -16.837 1.00 85.62 82 GLY A N 1
ATOM 635 C CA . GLY A 1 82 ? 1.549 8.158 -18.121 1.00 85.62 82 GLY A CA 1
ATOM 636 C C . GLY A 1 82 ? 2.648 7.117 -18.394 1.00 85.62 82 GLY A C 1
ATOM 637 O O . GLY A 1 82 ? 2.876 6.182 -17.617 1.00 85.62 82 GLY A O 1
ATOM 638 N N . LYS A 1 83 ? 3.281 7.267 -19.570 1.00 84.69 83 LYS A N 1
ATOM 639 C CA . LYS A 1 83 ? 4.404 6.436 -20.054 1.00 84.69 83 LYS A CA 1
ATOM 640 C C . LYS A 1 83 ? 5.748 6.878 -19.460 1.00 84.69 83 LYS A C 1
ATOM 642 O O . LYS A 1 83 ? 6.609 6.039 -19.204 1.00 84.69 83 LYS A O 1
ATOM 647 N N . VAL A 1 84 ? 5.883 8.177 -19.203 1.00 93.38 84 VAL A N 1
ATOM 648 C CA . VAL A 1 84 ? 7.025 8.811 -18.536 1.00 93.38 84 VAL A CA 1
ATOM 649 C C . VAL A 1 84 ? 6.729 8.929 -17.043 1.00 93.38 84 VAL A C 1
ATOM 651 O O . VAL A 1 84 ? 5.588 9.175 -16.657 1.00 93.38 84 VAL A O 1
ATOM 654 N N . CYS A 1 85 ? 7.737 8.709 -16.205 1.00 95.50 85 CYS A N 1
ATOM 655 C CA . CYS A 1 85 ? 7.613 8.807 -14.760 1.00 95.50 85 CYS A CA 1
ATOM 656 C C . CYS A 1 85 ? 7.368 10.257 -14.326 1.00 95.50 85 CYS A C 1
ATOM 658 O O . CYS A 1 85 ? 8.182 11.130 -14.614 1.00 95.50 85 CYS A O 1
ATOM 660 N N . SER A 1 86 ? 6.301 10.506 -13.565 1.00 95.75 86 SER A N 1
ATOM 661 C CA . SER A 1 86 ? 5.990 11.833 -13.011 1.00 95.75 86 SER A CA 1
ATOM 662 C C . SER A 1 86 ? 6.968 12.300 -11.929 1.00 95.75 86 SER A C 1
ATOM 664 O O . SER A 1 86 ? 6.982 13.478 -11.602 1.00 95.75 86 SER A O 1
ATOM 666 N N . HIS A 1 87 ? 7.769 11.390 -11.364 1.00 94.00 87 HIS A N 1
ATOM 667 C CA . HIS A 1 87 ? 8.767 11.720 -10.344 1.00 94.00 87 HIS A CA 1
ATOM 668 C C . HIS A 1 87 ? 10.142 12.024 -10.952 1.00 94.00 87 HIS A C 1
ATOM 670 O O . HIS A 1 87 ? 10.798 12.969 -10.534 1.00 94.00 87 HIS A O 1
ATOM 676 N N . THR A 1 88 ? 10.579 11.244 -11.948 1.00 91.81 88 THR A N 1
ATOM 677 C CA . THR A 1 88 ? 11.940 11.355 -12.508 1.00 91.81 88 THR A CA 1
ATOM 678 C C . THR A 1 88 ? 12.002 12.013 -13.886 1.00 91.81 88 THR A C 1
ATOM 680 O O . THR A 1 88 ? 13.090 12.326 -14.359 1.00 91.81 88 THR A O 1
ATOM 683 N N . GLY A 1 89 ? 10.869 12.162 -14.582 1.00 93.31 89 GLY A N 1
ATOM 684 C CA . GLY A 1 89 ? 10.828 12.627 -15.972 1.00 93.31 89 GLY A CA 1
ATOM 685 C C . GLY A 1 89 ? 11.373 11.622 -16.998 1.00 93.31 89 GLY A C 1
ATOM 686 O O . GLY A 1 89 ? 11.457 11.946 -18.178 1.00 93.31 89 GLY A O 1
ATOM 687 N N . GLN A 1 90 ? 11.728 10.401 -16.581 1.00 93.06 90 GLN A N 1
ATOM 688 C CA . GLN A 1 90 ? 12.298 9.365 -17.451 1.00 93.06 90 GLN A CA 1
ATOM 689 C C . GLN A 1 90 ? 11.254 8.328 -17.874 1.00 93.06 90 GLN A C 1
ATOM 691 O O . GLN A 1 90 ? 10.295 8.054 -17.148 1.00 93.06 90 GLN A O 1
ATOM 696 N N . ALA A 1 91 ? 11.439 7.715 -19.044 1.00 94.19 91 ALA A N 1
ATOM 697 C CA . ALA A 1 91 ? 10.624 6.576 -19.462 1.00 94.19 91 ALA A CA 1
ATOM 698 C C . ALA A 1 91 ? 10.815 5.386 -18.503 1.00 94.19 91 ALA A C 1
ATOM 700 O O . ALA A 1 91 ? 11.927 5.113 -18.053 1.00 94.19 91 ALA A O 1
ATOM 701 N N . HIS A 1 92 ? 9.734 4.665 -18.192 1.00 93.69 92 HIS A N 1
ATOM 702 C CA . HIS A 1 92 ? 9.832 3.491 -17.324 1.00 93.69 92 HIS A CA 1
ATOM 703 C C . HIS A 1 92 ? 10.534 2.325 -18.027 1.00 93.69 92 HIS A C 1
ATOM 705 O O . HIS A 1 92 ? 10.191 1.965 -19.153 1.00 93.69 92 HIS A O 1
ATOM 711 N N . VAL A 1 93 ? 11.442 1.667 -17.310 1.00 90.62 93 VAL A N 1
ATOM 712 C CA . VAL A 1 93 ? 12.070 0.418 -17.741 1.00 90.62 93 VAL A CA 1
ATOM 713 C C . VAL A 1 93 ? 11.075 -0.733 -17.592 1.00 90.62 93 VAL A C 1
ATOM 715 O O . VAL A 1 93 ? 10.483 -0.935 -16.526 1.00 90.62 93 VAL A O 1
ATOM 718 N N . GLN A 1 94 ? 10.901 -1.510 -18.662 1.00 85.44 94 GLN A N 1
ATOM 719 C CA . GLN A 1 94 ? 10.075 -2.712 -18.651 1.00 85.44 94 GLN A CA 1
ATOM 720 C C . GLN A 1 94 ? 10.865 -3.890 -18.066 1.00 85.44 94 GLN A C 1
ATOM 722 O O . GLN A 1 94 ? 11.858 -4.335 -18.634 1.00 85.44 94 GLN A O 1
ATOM 727 N N . LEU A 1 95 ? 10.401 -4.426 -16.937 1.00 80.06 95 LEU A N 1
ATOM 728 C CA . LEU A 1 95 ? 11.019 -5.576 -16.269 1.00 80.06 95 LEU A CA 1
ATOM 729 C C . LEU A 1 95 ? 10.429 -6.901 -16.761 1.00 80.06 95 LEU A C 1
ATOM 731 O O . LEU A 1 95 ? 9.794 -7.631 -16.003 1.00 80.06 95 LEU A O 1
ATOM 735 N N . SER A 1 96 ? 10.606 -7.206 -18.043 1.00 75.69 96 SER A N 1
ATOM 736 C CA . SER A 1 96 ? 10.163 -8.473 -18.635 1.00 75.69 96 SER A CA 1
ATOM 737 C C . SER A 1 96 ? 11.321 -9.205 -19.299 1.00 75.69 96 SER A C 1
ATOM 739 O O . SER A 1 96 ? 12.105 -8.579 -20.005 1.00 75.69 96 SER A O 1
ATOM 741 N N . GLY A 1 97 ? 11.370 -10.528 -19.142 1.00 72.75 97 GLY A N 1
ATOM 742 C CA . GLY A 1 97 ? 12.360 -11.395 -19.783 1.00 72.75 97 GLY A CA 1
ATOM 743 C C . GLY A 1 97 ? 13.528 -11.790 -18.876 1.00 72.75 97 GLY A C 1
ATOM 744 O O . GLY A 1 97 ? 13.542 -11.527 -17.670 1.00 72.75 97 GLY A O 1
ATOM 745 N N . SER A 1 98 ? 14.502 -12.461 -19.480 1.00 63.56 98 SER A N 1
ATOM 746 C CA . SER A 1 98 ? 15.720 -12.965 -18.844 1.00 63.56 98 SER A CA 1
ATOM 747 C C . SER A 1 98 ? 16.947 -12.415 -19.564 1.00 63.56 98 SER A C 1
ATOM 749 O O . SER A 1 98 ? 16.987 -12.413 -20.793 1.00 63.56 98 SER A O 1
ATOM 751 N N . SER A 1 99 ? 17.957 -11.977 -18.815 1.00 66.75 99 SER A N 1
ATOM 752 C CA . SER A 1 99 ? 19.292 -11.688 -19.350 1.00 66.75 99 SER A CA 1
ATOM 753 C C . SER A 1 99 ? 20.253 -12.828 -18.991 1.00 66.75 99 SER A C 1
ATOM 755 O O . SER A 1 99 ? 19.894 -13.728 -18.229 1.00 66.75 99 SER A O 1
ATOM 757 N N . LYS A 1 100 ? 21.496 -12.791 -19.498 1.00 65.50 100 LYS A N 1
ATOM 758 C CA . LYS A 1 100 ? 22.547 -13.787 -19.190 1.00 65.50 100 LYS A CA 1
ATOM 759 C C . LYS A 1 100 ? 22.844 -13.957 -17.679 1.00 65.50 100 LYS A C 1
ATOM 761 O O . LYS A 1 100 ? 23.582 -14.868 -17.331 1.00 65.50 100 LYS A O 1
ATOM 766 N N . GLY A 1 101 ? 22.269 -13.123 -16.800 1.00 63.78 101 GLY A N 1
ATOM 767 C CA . GLY A 1 101 ? 22.401 -13.187 -15.337 1.00 63.78 101 GLY A CA 1
ATOM 768 C C . GLY A 1 101 ? 21.106 -13.462 -14.550 1.00 63.78 101 GLY A C 1
ATOM 769 O O . GLY A 1 101 ? 21.118 -13.304 -13.334 1.00 63.78 101 GLY A O 1
ATOM 770 N N . GLY A 1 102 ? 19.994 -13.844 -15.198 1.00 72.06 102 GLY A N 1
ATOM 771 C CA . GLY A 1 102 ? 18.732 -14.204 -14.526 1.00 72.06 102 GLY A CA 1
ATOM 772 C C . GLY A 1 102 ? 17.502 -13.434 -15.021 1.00 72.06 102 GLY A C 1
ATOM 773 O O . GLY A 1 102 ? 17.555 -12.688 -16.001 1.00 72.06 102 GLY A O 1
ATOM 774 N N . PHE A 1 103 ? 16.357 -13.630 -14.358 1.00 74.75 103 PHE A N 1
ATOM 775 C CA . PHE A 1 103 ? 15.130 -12.896 -14.680 1.00 74.75 103 PHE A CA 1
ATOM 776 C C . PHE A 1 103 ? 15.276 -11.417 -14.315 1.00 74.75 103 PHE A C 1
ATOM 778 O O . PHE A 1 103 ? 15.598 -11.088 -13.174 1.00 74.75 103 PHE A O 1
ATOM 785 N N . LEU A 1 104 ? 14.959 -10.514 -15.247 1.00 69.25 104 LEU A N 1
ATOM 786 C CA . LEU A 1 104 ? 14.997 -9.064 -15.002 1.00 69.25 104 LEU A CA 1
ATOM 787 C C . LEU A 1 104 ? 14.026 -8.636 -13.886 1.00 69.25 104 LEU A C 1
ATOM 789 O O . LEU A 1 104 ? 14.218 -7.608 -13.242 1.00 69.25 104 LEU A O 1
ATOM 793 N N . THR A 1 105 ? 13.016 -9.460 -13.598 1.00 71.81 105 THR A N 1
ATOM 794 C CA . THR A 1 105 ? 12.088 -9.279 -12.475 1.00 71.81 105 THR A CA 1
ATOM 795 C C . THR A 1 105 ? 12.751 -9.423 -11.106 1.00 71.81 105 THR A C 1
ATOM 797 O O . THR A 1 105 ? 12.197 -8.922 -10.129 1.00 71.81 105 THR A O 1
ATOM 800 N N . ALA A 1 106 ? 13.928 -10.055 -11.009 1.00 73.25 106 ALA A N 1
ATOM 801 C CA . ALA A 1 106 ? 14.666 -10.179 -9.753 1.00 73.25 106 ALA A CA 1
ATOM 802 C C . ALA A 1 106 ? 15.040 -8.804 -9.172 1.00 73.25 106 ALA A C 1
ATOM 804 O O . ALA A 1 106 ? 14.967 -8.611 -7.960 1.00 73.25 106 ALA A O 1
ATOM 805 N N . ALA A 1 107 ? 15.330 -7.821 -10.033 1.00 72.69 107 ALA A N 1
ATOM 806 C CA . ALA A 1 107 ? 15.641 -6.451 -9.623 1.00 72.69 107 ALA A CA 1
ATOM 807 C C . ALA A 1 107 ? 14.468 -5.744 -8.913 1.00 72.69 107 ALA A C 1
ATOM 809 O O . ALA A 1 107 ? 14.694 -4.860 -8.094 1.00 72.69 107 ALA A O 1
ATOM 810 N N . ALA A 1 108 ? 13.223 -6.157 -9.178 1.00 76.75 108 ALA A N 1
ATOM 811 C CA . ALA A 1 108 ? 12.022 -5.636 -8.517 1.00 76.75 108 ALA A CA 1
ATOM 812 C C . ALA A 1 108 ? 11.507 -6.522 -7.373 1.00 76.75 108 ALA A C 1
ATOM 814 O O . ALA A 1 108 ? 10.369 -6.345 -6.917 1.00 76.75 108 ALA A O 1
ATOM 815 N N . SER A 1 109 ? 12.311 -7.496 -6.942 1.00 79.62 109 SER A N 1
ATOM 816 C CA . SER A 1 109 ? 12.050 -8.268 -5.731 1.00 79.62 109 SER A CA 1
ATOM 817 C C . SER A 1 109 ? 12.181 -7.404 -4.467 1.00 79.62 109 SER A C 1
ATOM 819 O O . SER A 1 109 ? 11.213 -7.357 -3.704 1.00 79.62 109 SER A O 1
ATOM 821 N N . PRO A 1 110 ? 13.290 -6.658 -4.247 1.00 88.25 110 PRO A N 1
ATOM 822 C CA . PRO A 1 110 ? 13.386 -5.765 -3.099 1.00 88.25 110 PRO A CA 1
ATOM 823 C C . PRO A 1 110 ? 12.499 -4.528 -3.266 1.00 88.25 110 PRO A C 1
ATOM 825 O O . PRO A 1 110 ? 12.327 -3.988 -4.362 1.00 88.25 110 PRO A O 1
ATOM 828 N N . TYR A 1 111 ? 11.971 -4.050 -2.142 1.00 91.75 111 TYR A N 1
ATOM 829 C CA . TYR A 1 111 ? 11.333 -2.743 -2.070 1.00 91.75 111 TYR A CA 1
ATOM 830 C C . TYR A 1 111 ? 12.384 -1.626 -2.146 1.00 91.75 111 TYR A C 1
ATOM 832 O O . TYR A 1 111 ? 13.465 -1.776 -1.571 1.00 91.75 111 TYR A O 1
ATOM 840 N N . PRO A 1 112 ? 12.084 -0.491 -2.806 1.00 94.44 112 PRO A N 1
ATOM 841 C CA . PRO A 1 112 ? 12.950 0.678 -2.750 1.00 94.44 112 PRO A CA 1
ATOM 842 C C . PRO A 1 112 ? 13.154 1.113 -1.295 1.00 94.44 112 PRO A C 1
ATOM 844 O O . PRO A 1 112 ? 12.182 1.249 -0.554 1.00 94.44 112 PRO A O 1
ATOM 847 N N . GLY A 1 113 ? 14.397 1.393 -0.897 1.00 96.44 113 GLY A N 1
ATOM 848 C CA . GLY A 1 113 ? 14.706 1.905 0.445 1.00 96.44 113 GLY A CA 1
ATOM 849 C C . GLY A 1 113 ? 13.837 3.107 0.851 1.00 96.44 113 GLY A C 1
ATOM 850 O O . GLY A 1 113 ? 13.216 3.053 1.912 1.00 96.44 113 GLY A O 1
ATOM 851 N N . PRO A 1 114 ? 13.682 4.140 -0.006 1.00 97.00 114 PRO A N 1
ATOM 852 C CA . PRO A 1 114 ? 12.816 5.281 0.297 1.00 97.00 114 PRO A CA 1
ATOM 853 C C . PRO A 1 114 ? 11.341 4.910 0.508 1.00 97.00 114 PRO A C 1
ATOM 855 O O . PRO A 1 114 ? 10.672 5.533 1.328 1.00 97.00 114 PRO A O 1
ATOM 858 N N . PHE A 1 115 ? 10.834 3.878 -0.179 1.00 96.56 115 PHE A N 1
ATOM 859 C CA . PHE A 1 115 ? 9.470 3.384 0.035 1.00 96.56 115 PHE A CA 1
ATOM 860 C C . PHE A 1 115 ? 9.323 2.754 1.424 1.00 96.56 115 PHE A C 1
ATOM 862 O O . PHE A 1 115 ? 8.387 3.086 2.149 1.00 96.56 115 PHE A O 1
ATOM 869 N N . CYS A 1 116 ? 10.274 1.911 1.834 1.00 96.50 116 CYS A N 1
ATOM 870 C CA . CYS A 1 116 ? 10.288 1.332 3.179 1.00 96.50 116 CYS A CA 1
ATOM 871 C C . CYS A 1 116 ? 10.340 2.415 4.263 1.00 96.50 116 CYS A C 1
ATOM 873 O O . CYS A 1 116 ? 9.564 2.364 5.216 1.00 96.50 116 CYS A O 1
ATOM 875 N N . THR A 1 117 ? 11.212 3.415 4.099 1.00 97.75 117 THR A N 1
ATOM 876 C CA . THR A 1 117 ? 11.324 4.542 5.034 1.00 97.75 117 THR A CA 1
ATOM 877 C C . THR A 1 117 ? 10.010 5.313 5.140 1.00 97.75 117 THR A C 1
ATOM 879 O O . THR A 1 117 ? 9.557 5.589 6.247 1.00 97.75 117 THR A O 1
ATOM 882 N N . ALA A 1 118 ? 9.357 5.608 4.011 1.00 97.38 118 ALA A N 1
ATOM 883 C CA . ALA A 1 118 ? 8.074 6.308 4.000 1.00 97.38 118 ALA A CA 1
ATOM 884 C C . ALA A 1 118 ? 6.976 5.521 4.738 1.00 97.38 118 ALA A C 1
ATOM 886 O O . ALA A 1 118 ? 6.267 6.086 5.569 1.00 97.38 118 ALA A O 1
ATOM 887 N N . VAL A 1 119 ? 6.878 4.207 4.501 1.00 96.75 119 VAL A N 1
ATOM 888 C CA . VAL A 1 119 ? 5.920 3.330 5.198 1.00 96.75 119 VAL A CA 1
ATOM 889 C C . VAL A 1 119 ? 6.190 3.294 6.705 1.00 96.75 119 VAL A C 1
ATOM 891 O O . VAL A 1 119 ? 5.259 3.429 7.495 1.00 96.75 119 VAL A O 1
ATOM 894 N N . ILE A 1 120 ? 7.450 3.137 7.125 1.00 96.56 120 ILE A N 1
ATOM 895 C CA . ILE A 1 120 ? 7.813 3.091 8.551 1.00 96.56 120 ILE A CA 1
ATOM 896 C C . ILE A 1 120 ? 7.492 4.420 9.239 1.00 96.56 120 ILE A C 1
ATOM 898 O O . ILE A 1 120 ? 6.924 4.411 10.329 1.00 96.56 120 ILE A O 1
ATOM 902 N N . ASN A 1 121 ? 7.804 5.550 8.604 1.00 97.44 121 ASN A N 1
ATOM 903 C CA . ASN A 1 121 ? 7.499 6.869 9.156 1.00 97.44 121 ASN A CA 1
ATOM 904 C C . ASN A 1 121 ? 5.987 7.069 9.32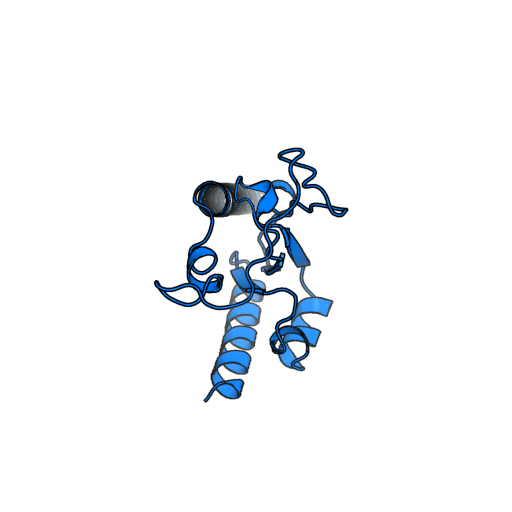6 1.00 97.44 121 ASN A C 1
ATOM 906 O O . ASN A 1 121 ? 5.553 7.522 10.384 1.00 97.44 121 ASN A O 1
ATOM 910 N N . ALA A 1 122 ? 5.184 6.661 8.336 1.00 97.00 122 ALA A N 1
ATOM 911 C CA . ALA A 1 122 ? 3.727 6.712 8.435 1.00 97.00 122 ALA A CA 1
ATOM 912 C C . ALA A 1 122 ? 3.198 5.837 9.586 1.00 97.00 122 ALA A C 1
ATOM 914 O O . ALA A 1 122 ? 2.335 6.270 10.344 1.00 97.00 122 ALA A O 1
ATOM 915 N N . LEU A 1 123 ? 3.747 4.629 9.775 1.00 96.50 123 LEU A N 1
ATOM 916 C CA . LEU A 1 123 ? 3.372 3.764 10.902 1.00 96.50 123 LEU A CA 1
ATOM 917 C C . LEU A 1 123 ? 3.719 4.391 12.253 1.00 96.50 123 LEU A C 1
ATOM 919 O O . LEU A 1 123 ? 2.935 4.330 13.196 1.00 96.50 123 LEU A O 1
ATOM 923 N N . GLN A 1 124 ? 4.917 4.965 12.366 1.00 96.50 124 GLN A N 1
ATOM 924 C CA . GLN A 1 124 ? 5.360 5.616 13.596 1.00 96.50 124 GLN A CA 1
ATOM 925 C C . GLN A 1 124 ? 4.462 6.798 13.953 1.00 96.50 124 GLN A C 1
ATOM 927 O O . GLN A 1 124 ? 4.145 6.970 15.129 1.00 96.50 124 GLN A O 1
ATOM 932 N N . GLN A 1 125 ? 4.055 7.584 12.955 1.00 95.19 125 GLN A N 1
ATOM 933 C CA . GLN A 1 125 ? 3.142 8.702 13.146 1.00 95.19 125 GLN A CA 1
ATOM 934 C C . GLN A 1 125 ? 1.775 8.217 13.642 1.00 95.19 125 GLN A C 1
ATOM 936 O O . GLN A 1 125 ? 1.344 8.628 14.714 1.00 95.19 125 GLN A O 1
ATOM 941 N N . GLU A 1 126 ? 1.171 7.241 12.962 1.00 95.25 126 GLU A N 1
ATOM 942 C CA . GLU A 1 126 ? -0.108 6.647 13.372 1.00 95.25 126 GLU A CA 1
ATOM 943 C C . GLU A 1 126 ? -0.059 6.100 14.811 1.00 95.25 126 GLU A C 1
ATOM 945 O O . GLU A 1 126 ? -0.937 6.371 15.630 1.00 95.25 126 GLU A O 1
ATOM 950 N N . CYS A 1 127 ? 1.003 5.371 15.169 1.00 94.00 127 CYS A N 1
ATOM 951 C CA . CYS A 1 127 ? 1.184 4.852 16.526 1.00 94.00 127 CYS A CA 1
ATOM 952 C C . CYS A 1 127 ? 1.280 5.967 17.581 1.00 94.00 127 CYS A C 1
ATOM 954 O O . CYS A 1 127 ? 0.795 5.795 18.705 1.00 94.00 127 CYS A O 1
ATOM 956 N N . ARG A 1 128 ? 1.918 7.100 17.254 1.00 94.12 128 ARG A N 1
ATOM 957 C CA . ARG A 1 128 ? 1.973 8.268 18.148 1.00 94.12 128 ARG A CA 1
ATOM 958 C C . ARG A 1 128 ? 0.588 8.878 18.318 1.00 94.12 128 ARG A C 1
ATOM 960 O O . ARG A 1 128 ? 0.176 9.092 19.456 1.00 94.12 128 ARG A O 1
ATOM 967 N N . ASP A 1 129 ? -0.139 9.076 17.226 1.00 92.56 129 ASP A N 1
ATOM 968 C CA . ASP A 1 129 ? -1.459 9.709 17.239 1.00 92.56 129 ASP A CA 1
ATOM 969 C C . ASP A 1 129 ? -2.477 8.864 18.014 1.00 92.56 129 ASP A C 1
ATOM 971 O O . ASP A 1 129 ? -3.179 9.366 18.893 1.00 92.56 129 ASP A O 1
ATOM 975 N N . GLN A 1 130 ? -2.484 7.545 17.808 1.00 91.38 130 GLN A N 1
ATOM 976 C CA . GLN A 1 130 ? -3.328 6.629 18.579 1.00 91.38 130 GLN A CA 1
ATOM 977 C C . GLN A 1 130 ? -2.991 6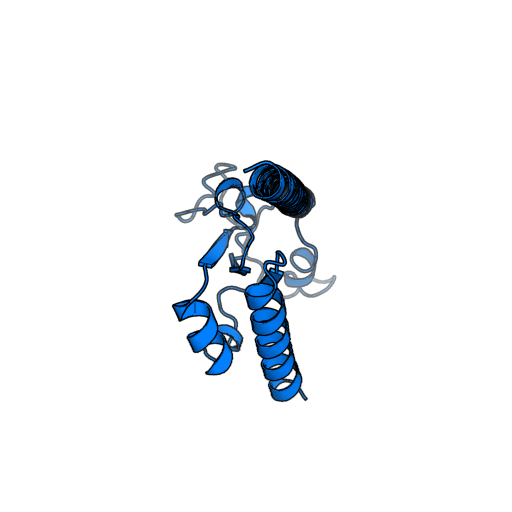.622 20.072 1.00 91.38 130 GLN A C 1
ATOM 979 O O . GLN A 1 130 ? -3.891 6.508 20.909 1.00 91.38 130 GLN A O 1
ATOM 984 N N . ARG A 1 131 ? -1.707 6.743 20.431 1.00 90.25 131 ARG A N 1
ATOM 985 C CA . ARG A 1 131 ? -1.288 6.843 21.835 1.00 90.25 131 ARG A CA 1
ATOM 986 C C . ARG A 1 131 ? -1.783 8.141 22.467 1.00 90.25 131 ARG A C 1
ATOM 988 O O . ARG A 1 131 ? -2.292 8.092 23.584 1.00 90.25 131 ARG A O 1
ATOM 995 N N . LEU A 1 132 ? -1.637 9.268 21.772 1.00 88.62 132 LEU A N 1
ATOM 996 C CA . LEU A 1 132 ? -2.107 10.569 22.250 1.00 88.62 132 LEU A CA 1
ATOM 997 C C . LEU A 1 132 ? -3.626 10.560 22.449 1.00 88.62 132 LEU A C 1
ATOM 999 O O . LEU A 1 132 ? -4.089 10.880 23.540 1.00 88.62 132 LEU A O 1
ATOM 1003 N N . ASN A 1 133 ? -4.381 10.068 21.464 1.00 86.75 133 ASN A N 1
ATOM 1004 C CA . ASN A 1 133 ? -5.840 9.979 21.542 1.00 86.75 133 ASN A CA 1
ATOM 1005 C C . ASN A 1 133 ? -6.314 9.150 22.746 1.00 86.75 133 ASN A C 1
ATOM 1007 O O . ASN A 1 133 ? -7.234 9.560 23.448 1.00 86.75 133 ASN A O 1
ATOM 1011 N N . ARG A 1 134 ? -5.653 8.020 23.043 1.00 84.69 134 ARG A N 1
ATOM 1012 C CA . ARG A 1 134 ? -5.974 7.206 24.231 1.00 84.69 134 ARG A CA 1
ATOM 1013 C C . ARG A 1 134 ? -5.732 7.947 25.544 1.00 84.69 134 ARG A C 1
ATOM 1015 O O . ARG A 1 134 ? -6.501 7.755 26.478 1.00 84.69 134 ARG A O 1
ATOM 1022 N N . LEU A 1 135 ? -4.675 8.757 25.634 1.00 81.50 135 LEU A N 1
ATOM 1023 C CA . LEU A 1 135 ? -4.404 9.553 26.833 1.00 81.50 135 LEU A CA 1
ATOM 1024 C C . LEU A 1 135 ? -5.465 10.638 27.020 1.00 81.50 135 LEU A C 1
ATOM 1026 O O . LEU A 1 135 ? -5.931 10.833 28.135 1.00 81.50 135 LEU A O 1
ATOM 1030 N N . THR A 1 136 ? -5.892 11.293 25.941 1.00 78.62 136 THR A N 1
ATOM 1031 C CA . THR A 1 136 ? -6.929 12.330 26.004 1.00 78.62 136 THR A CA 1
ATOM 1032 C C . THR A 1 136 ? -8.278 11.768 26.454 1.00 78.62 136 THR A C 1
ATOM 1034 O O . THR A 1 136 ? -8.909 12.363 27.319 1.00 78.62 136 THR A O 1
ATOM 1037 N N . THR A 1 137 ? -8.692 10.597 25.953 1.00 75.31 137 THR A N 1
ATOM 1038 C CA . THR A 1 137 ? -9.959 9.949 26.356 1.00 75.31 137 THR A CA 1
ATOM 1039 C C . THR A 1 137 ? -9.996 9.534 27.831 1.00 75.31 137 THR A C 1
ATOM 1041 O O . THR A 1 137 ? -11.074 9.362 28.380 1.00 75.31 137 THR A O 1
ATOM 1044 N N . LEU A 1 138 ? -8.847 9.352 28.488 1.00 69.00 138 LEU A N 1
ATOM 1045 C CA . LEU A 1 138 ? -8.786 8.994 29.913 1.00 69.00 138 LEU A CA 1
ATOM 1046 C C . LEU A 1 138 ? -8.863 10.207 30.851 1.00 69.00 138 LEU A C 1
ATOM 1048 O O . LEU A 1 138 ? -9.008 10.026 32.058 1.00 69.00 138 LEU A O 1
ATOM 1052 N N . VAL A 1 139 ? -8.713 11.422 30.318 1.00 67.31 139 VAL A N 1
ATOM 1053 C CA . VAL A 1 139 ? -8.676 12.677 31.091 1.00 67.31 139 VAL A CA 1
ATOM 1054 C C . VAL A 1 139 ? -10.005 13.449 30.984 1.00 67.31 139 VAL A C 1
ATOM 1056 O O . VAL A 1 139 ? -10.200 14.433 31.693 1.00 67.31 139 VAL A O 1
ATOM 1059 N N . THR A 1 140 ? -10.932 12.984 30.141 1.00 56.00 140 THR A N 1
ATOM 1060 C CA . THR A 1 140 ? -12.310 13.488 29.981 1.00 56.00 140 THR A CA 1
ATOM 1061 C C . THR A 1 140 ? -13.324 12.491 30.507 1.00 56.00 140 THR A C 1
ATOM 1063 O O . THR A 1 140 ? -14.229 12.915 31.253 1.00 56.00 140 THR A O 1
#

Foldseek 3Di:
DVVVVLVVLLVVQVVCLVVLHKDKDKDFPPDCSCVDPSNVVLVVPWDKAWAFLVLLPDQATTIMIITIHLFDCPVLRDDADDQAGPNPRHGHDDQQDADPVGRSCVVVPDRRPSSVVSRVVRNVVSVVVVVVVVVVVVVD

Sequence (140 aa):
AGNRTACWAARFFAAAAKLGVPVCIENPAGSRLWQCPPFKTLISKHKLWIVHQCQFGVPWRKATCLLTANWDLTDVALRCSGKVCSHTGQAHVQLSGSSKGGFLTAAASPYPGPFCTAVINALQQECRDQRLNRLTTLVT

Organism: Polarella glacialis (NCBI:txid89957)

Secondary structure (DSSP, 8-state):
-HHHHHHHHHHHHHHHHHTT--EEEEEETT-GGGGSHHHHHHHTTSEEEEEEGGGGT-SS--EEEEEEES---TTT-----SSB-TTTSSBPPP--SEETTEEGGGGGSSPPHHHHHHHHHHHHHHHHHHHHHHHHHTT-